Protein AF-A0A3N5MH57-F1 (afdb_monomer)

Mean predicted aligned error: 2.62 Å

Nearest PDB structures (foldseek):
  1pby-assembly1_A  TM=6.442E-01  e=1.528E-02  Paracoccus denitrificans
  1jmx-assembly1_A  TM=5.460E-01  e=3.854E-01  Pseudomonas putida
  7sze-assembly1_A-2  TM=4.007E-01  e=2.661E-01  Microseira wollei
  7szh-assembly1_C  TM=4.059E-01  e=6.204E-01  Microseira wollei
  7szg-assembly1_B-2  TM=4.008E-01  e=1.171E+00  Microseira wollei

Sequence (92 aa):
MLAVTTNGHCGVIKIGMGITHGRIYSTGGKFVKQQIQLAGRVSGSGQALITAVAGPRIAKGKGRFNRSRATGTWSGTGPSGVCTGVWSAVRA

Secondary structure (DSSP, 8-state):
-EEEEEESS--EEE-EEEEETTEEEEEE-EETTEEPEEEEEE-TT-EEEEEEEETTEEEEEEEEE-SSEEEEEEEEEETTEEEEEEEEEE--

Radius of gyration: 12.21 Å; Cα contacts (8 Å, |Δi|>4): 234; chains: 1; bounding box: 30×22×33 Å

Foldseek 3Di:
DWWAWPDDDQGIWDWAWDADPQWIFTPWTAGPNFTKTKTWGADPQFWIWIWIDGPQKIKIWTWGDDPFKIKTKMWMAGPRGITITMDMDGDD

Solvent-accessible surface area (backbone atoms only — not comparable to full-atom values): 4662 Å² total; per-residue (Å²): 63,42,38,38,50,77,42,66,85,77,46,74,43,59,35,37,66,48,74,57,96,42,34,36,36,47,72,37,40,61,50,93,92,23,60,39,46,38,41,38,40,39,47,97,85,19,44,32,45,37,40,39,37,32,79,86,27,43,30,46,32,44,36,38,43,57,99,53,40,31,44,33,42,34,43,30,42,36,96,93,45,66,31,30,29,40,32,37,35,69,71,129

pLDDT: mean 95.62, std 3.15, range [78.94, 98.56]

Structure (mmCIF, N/CA/C/O backbone):
data_AF-A0A3N5MH57-F1
#
_entry.id   AF-A0A3N5MH57-F1
#
loop_
_atom_site.group_PDB
_atom_site.id
_atom_site.type_symbol
_atom_site.label_atom_id
_atom_site.label_alt_id
_atom_site.label_comp_id
_atom_site.label_asym_id
_atom_site.label_entity_id
_atom_site.label_seq_id
_atom_site.pdbx_PDB_ins_code
_atom_site.Cartn_x
_atom_site.Cartn_y
_atom_site.Cartn_z
_atom_site.occupancy
_atom_site.B_iso_or_equiv
_atom_site.auth_seq_id
_atom_site.auth_comp_id
_atom_site.auth_asym_id
_atom_site.auth_atom_id
_atom_site.pdbx_PDB_model_num
ATOM 1 N N . MET A 1 1 ? -3.847 -6.334 3.362 1.00 95.25 1 MET A N 1
ATOM 2 C CA . MET A 1 1 ? -4.031 -5.227 2.397 1.00 95.25 1 MET A CA 1
ATOM 3 C C . MET A 1 1 ? -3.773 -5.748 0.988 1.00 95.25 1 MET A C 1
ATOM 5 O O . MET A 1 1 ? -2.910 -6.602 0.813 1.00 95.25 1 MET A O 1
ATOM 9 N N . LEU A 1 2 ? -4.505 -5.239 0.001 1.00 97.25 2 LEU A N 1
ATOM 10 C CA . LEU A 1 2 ? -4.280 -5.463 -1.422 1.00 97.25 2 LEU A CA 1
ATOM 11 C C . LEU A 1 2 ? -4.001 -4.118 -2.105 1.00 97.25 2 LEU A C 1
ATOM 13 O O . LEU A 1 2 ? -4.842 -3.226 -2.028 1.00 97.25 2 LEU A O 1
ATOM 17 N N . ALA A 1 3 ? -2.847 -3.971 -2.750 1.00 97.38 3 ALA A N 1
ATOM 18 C CA . ALA A 1 3 ? -2.529 -2.831 -3.606 1.00 97.38 3 ALA A CA 1
ATOM 19 C C . ALA A 1 3 ? -2.678 -3.251 -5.072 1.00 97.38 3 ALA A C 1
ATOM 21 O O . ALA A 1 3 ? -2.092 -4.243 -5.497 1.00 97.38 3 ALA A O 1
ATOM 22 N N . VAL A 1 4 ? -3.483 -2.514 -5.828 1.00 98.12 4 VAL A N 1
ATOM 23 C CA . VAL A 1 4 ? -3.788 -2.767 -7.238 1.00 98.12 4 VAL A CA 1
ATOM 24 C C . VAL A 1 4 ? -3.294 -1.577 -8.041 1.00 98.12 4 VAL A C 1
ATOM 26 O O . VAL A 1 4 ? -3.703 -0.445 -7.783 1.00 98.12 4 VAL A O 1
ATOM 29 N N . THR A 1 5 ? -2.398 -1.821 -8.990 1.00 97.44 5 THR A N 1
ATOM 30 C CA . THR A 1 5 ? -1.947 -0.811 -9.948 1.00 97.44 5 THR A CA 1
ATOM 31 C C . THR A 1 5 ? -3.059 -0.494 -10.942 1.00 97.44 5 THR A C 1
ATOM 33 O O . THR A 1 5 ? -3.628 -1.403 -11.538 1.00 97.44 5 THR A O 1
ATOM 36 N N . THR A 1 6 ? -3.352 0.791 -11.130 1.0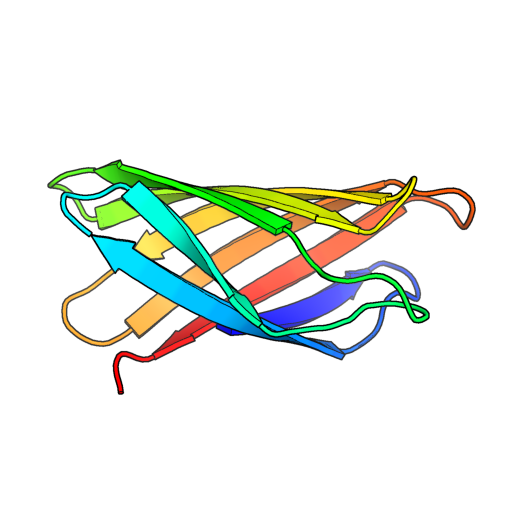0 97.25 6 THR A N 1
ATOM 37 C CA . THR A 1 6 ? -4.262 1.281 -12.181 1.00 97.25 6 THR A CA 1
ATOM 38 C C . THR A 1 6 ? -3.507 1.989 -13.303 1.00 97.25 6 THR A C 1
ATOM 40 O O . THR A 1 6 ? -4.037 2.118 -14.399 1.00 97.25 6 THR A O 1
ATOM 43 N N . ASN A 1 7 ? -2.274 2.438 -13.049 1.00 96.31 7 ASN A N 1
ATOM 44 C CA . ASN A 1 7 ? -1.369 2.981 -14.057 1.00 96.31 7 ASN A CA 1
ATOM 45 C C . ASN A 1 7 ? 0.070 2.509 -13.780 1.00 96.31 7 ASN A C 1
ATOM 47 O O . ASN A 1 7 ? 0.561 2.613 -12.653 1.00 96.31 7 ASN A O 1
ATOM 51 N N . GLY A 1 8 ? 0.731 1.972 -14.805 1.00 93.38 8 GLY A N 1
ATOM 52 C CA . GLY A 1 8 ? 2.030 1.309 -14.714 1.00 93.38 8 GLY A CA 1
ATOM 53 C C . GLY A 1 8 ? 1.914 -0.219 -14.697 1.00 93.38 8 GLY A C 1
ATOM 54 O O . GLY A 1 8 ? 0.856 -0.791 -14.934 1.00 93.38 8 GLY A O 1
ATOM 55 N N . HIS A 1 9 ? 3.025 -0.893 -14.409 1.00 91.75 9 HIS A N 1
ATOM 56 C CA . HIS A 1 9 ? 3.214 -2.334 -14.637 1.00 91.75 9 HIS A CA 1
ATOM 57 C C . HIS A 1 9 ? 3.457 -3.129 -13.339 1.00 91.75 9 HIS A C 1
ATOM 59 O O . HIS A 1 9 ? 3.884 -4.280 -13.375 1.00 91.75 9 HIS A O 1
ATOM 65 N N . CYS A 1 10 ? 3.210 -2.527 -12.171 1.00 91.06 10 CYS A N 1
ATOM 66 C CA . CYS A 1 10 ? 3.495 -3.156 -10.877 1.00 91.06 10 CYS A CA 1
ATOM 67 C C . CYS A 1 10 ? 2.494 -4.264 -10.484 1.00 91.06 10 CYS A C 1
ATOM 69 O O . CYS A 1 10 ? 2.805 -5.087 -9.622 1.00 91.06 10 CYS A O 1
ATOM 71 N N . GLY A 1 11 ? 1.323 -4.323 -11.128 1.00 93.88 11 GLY A N 1
ATOM 72 C CA . GLY A 1 11 ? 0.344 -5.399 -10.966 1.00 93.88 11 GLY A CA 1
ATOM 73 C C . GLY A 1 11 ? -0.434 -5.360 -9.646 1.00 93.88 11 GLY A C 1
ATOM 74 O O . GLY A 1 11 ? -0.822 -4.300 -9.154 1.00 93.88 11 GLY A O 1
ATOM 75 N N . VAL A 1 12 ? -0.713 -6.541 -9.089 1.00 96.56 12 VAL A N 1
ATOM 76 C CA . VAL A 1 12 ? -1.470 -6.707 -7.839 1.00 96.56 12 VAL A CA 1
ATOM 77 C C . VAL A 1 12 ? -0.554 -7.253 -6.751 1.00 96.56 12 VAL A C 1
ATOM 79 O O . VAL A 1 12 ? 0.043 -8.318 -6.897 1.00 96.56 12 VAL A O 1
ATOM 82 N N . ILE A 1 13 ? -0.466 -6.537 -5.632 1.00 95.75 13 ILE A N 1
ATOM 83 C CA . ILE A 1 13 ? 0.487 -6.804 -4.555 1.00 95.75 13 ILE A CA 1
ATOM 84 C C . ILE A 1 13 ? -0.284 -7.044 -3.256 1.00 95.75 13 ILE A C 1
ATOM 86 O O . ILE A 1 13 ? -0.996 -6.171 -2.753 1.00 95.75 13 ILE A O 1
ATOM 90 N N . LYS A 1 14 ? -0.134 -8.243 -2.687 1.00 96.62 14 LYS A N 1
ATOM 91 C CA . LYS A 1 14 ? -0.682 -8.594 -1.370 1.00 96.62 14 LYS A CA 1
ATOM 92 C C . LYS A 1 14 ? 0.315 -8.207 -0.284 1.00 96.62 14 LYS A C 1
ATOM 94 O O . LYS A 1 14 ? 1.471 -8.626 -0.322 1.00 96.62 14 LYS A O 1
ATOM 99 N N . ILE A 1 15 ? -0.146 -7.433 0.694 1.00 96.44 15 ILE A N 1
ATOM 100 C CA . ILE A 1 15 ? 0.689 -6.929 1.785 1.00 96.44 15 ILE A CA 1
ATOM 101 C C . ILE A 1 15 ? 0.017 -7.244 3.120 1.00 96.44 15 ILE A C 1
ATOM 103 O O . ILE A 1 15 ? -1.141 -6.877 3.352 1.00 96.44 15 ILE A O 1
ATOM 107 N N . GLY A 1 16 ? 0.742 -7.926 4.001 1.00 96.31 16 GLY A N 1
ATOM 108 C CA . GLY A 1 16 ? 0.339 -8.122 5.388 1.00 96.31 16 GLY A CA 1
ATOM 109 C C . GLY A 1 16 ? 0.468 -6.803 6.141 1.00 96.31 16 GLY A C 1
ATOM 110 O O . GLY A 1 16 ? 1.521 -6.170 6.102 1.00 96.31 16 GLY A O 1
ATOM 111 N N . MET A 1 17 ? -0.601 -6.372 6.804 1.00 96.00 17 MET A N 1
ATOM 112 C CA . MET A 1 17 ? -0.646 -5.101 7.521 1.00 96.00 17 MET A CA 1
ATOM 113 C C . MET A 1 17 ? -1.313 -5.293 8.878 1.00 96.00 17 MET A C 1
ATOM 115 O O . MET A 1 17 ? -2.401 -5.863 8.943 1.00 96.00 17 MET A O 1
ATOM 119 N N . GLY A 1 18 ? -0.694 -4.744 9.919 1.00 95.88 18 GLY A N 1
ATOM 120 C CA . GLY A 1 18 ? -1.278 -4.578 11.245 1.00 95.88 18 GLY A CA 1
ATOM 121 C C . GLY A 1 18 ? -1.352 -3.105 11.649 1.00 95.88 18 GLY A C 1
ATOM 122 O O . GLY A 1 18 ? -0.659 -2.252 11.085 1.00 95.88 18 GLY A O 1
ATOM 123 N N . ILE A 1 19 ? -2.219 -2.807 12.620 1.00 95.00 19 ILE A N 1
ATOM 124 C CA . ILE A 1 19 ? -2.345 -1.476 13.223 1.00 95.00 19 ILE A CA 1
ATOM 125 C C . ILE A 1 19 ? -2.376 -1.620 14.738 1.00 95.00 19 ILE A C 1
ATOM 127 O O . ILE A 1 19 ? -3.268 -2.275 15.270 1.00 95.00 19 ILE A O 1
ATOM 131 N N . THR A 1 20 ? -1.454 -0.947 15.422 1.00 95.69 20 THR A N 1
ATOM 132 C CA . THR A 1 20 ? -1.401 -0.902 16.889 1.00 95.69 20 THR A CA 1
ATOM 133 C C . THR A 1 20 ? -1.232 0.546 17.333 1.00 95.69 20 THR A C 1
ATOM 135 O O . THR A 1 20 ? -0.326 1.231 16.863 1.00 95.69 20 THR A O 1
ATOM 138 N N . HIS A 1 21 ? -2.118 1.045 18.203 1.00 94.88 21 HIS A N 1
ATOM 139 C CA . HIS A 1 21 ? -2.130 2.448 18.660 1.00 94.88 21 HIS A CA 1
ATOM 140 C C . HIS A 1 21 ? -2.051 3.473 17.508 1.00 94.88 21 HIS A C 1
ATOM 142 O O . HIS A 1 21 ? -1.287 4.438 17.550 1.00 94.88 21 HIS A O 1
ATOM 148 N N . GLY A 1 22 ? -2.789 3.214 16.423 1.00 95.31 22 GLY A N 1
ATOM 149 C CA . GLY A 1 22 ? -2.786 4.055 15.224 1.00 95.31 22 GLY A CA 1
ATOM 150 C C . GLY A 1 22 ? -1.491 4.006 14.407 1.00 95.31 22 GLY A C 1
AT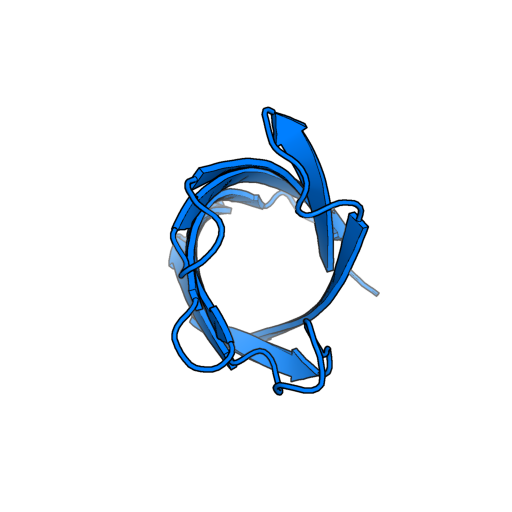OM 151 O O . GLY A 1 22 ? -1.374 4.748 13.441 1.00 95.31 22 GLY A O 1
ATOM 152 N N . ARG A 1 23 ? -0.512 3.156 14.740 1.00 97.62 23 ARG A N 1
ATOM 153 C CA . ARG A 1 23 ? 0.702 2.943 13.938 1.00 97.62 23 ARG A CA 1
ATOM 154 C C . ARG A 1 23 ? 0.532 1.735 13.031 1.00 97.62 23 ARG A C 1
ATOM 156 O O . ARG A 1 23 ? 0.120 0.675 13.489 1.00 97.62 23 ARG A O 1
ATOM 163 N N . ILE A 1 24 ? 0.867 1.911 11.760 1.00 96.94 24 ILE A N 1
ATOM 164 C CA . ILE A 1 24 ? 0.817 0.866 10.736 1.00 96.94 24 ILE A CA 1
ATOM 165 C C . ILE A 1 24 ? 2.171 0.163 10.692 1.00 96.94 24 ILE A C 1
ATOM 167 O O . ILE A 1 24 ? 3.202 0.837 10.671 1.00 96.94 24 ILE A O 1
ATOM 171 N N . TYR A 1 25 ? 2.153 -1.166 10.631 1.00 97.19 25 TYR A N 1
ATOM 172 C CA . TYR A 1 25 ? 3.340 -1.999 10.453 1.00 97.19 25 TYR A CA 1
ATOM 173 C C . TYR A 1 25 ? 3.058 -3.156 9.490 1.00 97.19 25 TYR A C 1
ATOM 175 O O . TYR A 1 25 ? 1.908 -3.568 9.299 1.00 97.19 25 TYR A O 1
ATOM 183 N N . SER A 1 26 ? 4.108 -3.677 8.860 1.00 96.31 26 SER A N 1
ATOM 184 C CA . SER A 1 26 ? 4.021 -4.856 7.996 1.00 96.31 26 SER A CA 1
ATOM 185 C C . SER A 1 26 ? 3.970 -6.136 8.821 1.00 96.31 26 SER A C 1
ATOM 187 O O . SER A 1 26 ? 4.760 -6.320 9.740 1.00 96.31 26 SER A O 1
ATOM 189 N N . THR A 1 27 ? 3.083 -7.050 8.439 1.00 96.81 27 THR A N 1
ATOM 190 C CA . THR A 1 27 ? 3.049 -8.433 8.952 1.00 96.81 27 THR A CA 1
ATOM 191 C C . THR A 1 27 ? 3.495 -9.455 7.906 1.00 96.81 27 THR A C 1
ATOM 193 O O . THR A 1 27 ? 3.601 -10.641 8.197 1.00 96.81 27 THR A O 1
ATOM 196 N N . GLY A 1 28 ? 3.763 -9.011 6.675 1.00 95.44 28 GLY A N 1
ATOM 197 C CA . GLY A 1 28 ? 4.267 -9.856 5.601 1.00 95.44 28 GLY A CA 1
ATOM 198 C C . GLY A 1 28 ? 4.046 -9.248 4.219 1.00 95.44 28 GLY A C 1
ATOM 199 O O . GLY A 1 28 ? 3.5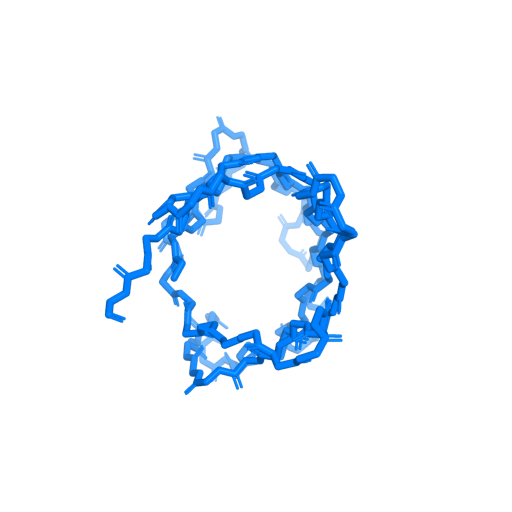71 -8.122 4.073 1.00 95.44 28 GLY A O 1
ATOM 200 N N . GLY A 1 29 ? 4.350 -10.034 3.189 1.00 95.06 29 GLY A N 1
ATOM 201 C CA . GLY A 1 29 ? 4.278 -9.617 1.790 1.00 95.06 29 GLY A CA 1
ATOM 202 C C . GLY A 1 29 ? 5.661 -9.461 1.164 1.00 95.06 29 GLY A C 1
ATOM 203 O O . GLY A 1 29 ? 6.646 -9.133 1.830 1.00 95.06 29 GLY A O 1
ATOM 204 N N . LYS A 1 30 ? 5.735 -9.736 -0.138 1.00 95.38 30 LYS A N 1
ATOM 205 C CA . LYS A 1 30 ? 6.954 -9.605 -0.937 1.00 95.38 30 LYS A CA 1
ATOM 206 C C . LYS A 1 30 ? 6.620 -8.975 -2.282 1.00 95.38 30 LYS A C 1
ATOM 208 O O . LYS A 1 30 ? 5.566 -9.257 -2.847 1.00 95.38 30 LYS A O 1
ATOM 213 N N . PHE A 1 31 ? 7.536 -8.174 -2.810 1.00 93.44 31 PHE A N 1
ATOM 214 C CA . PHE A 1 31 ? 7.472 -7.648 -4.168 1.00 93.44 31 PHE A CA 1
ATOM 215 C C . PHE A 1 31 ? 8.824 -7.844 -4.848 1.00 93.44 31 PHE A C 1
ATOM 217 O O . PHE A 1 31 ? 9.849 -7.423 -4.320 1.00 93.44 31 PHE A O 1
ATOM 224 N N . VAL A 1 32 ? 8.836 -8.529 -5.997 1.00 92.00 32 VAL A N 1
ATOM 225 C CA . VAL A 1 32 ? 10.063 -8.855 -6.753 1.00 92.00 32 VAL A CA 1
ATOM 226 C C . VAL A 1 32 ? 11.151 -9.452 -5.838 1.00 92.00 32 VAL A C 1
ATOM 228 O O . VAL A 1 32 ? 12.269 -8.954 -5.750 1.00 92.00 32 VAL A O 1
ATOM 231 N N . LYS A 1 33 ? 10.790 -10.509 -5.094 1.00 92.56 33 LYS A N 1
ATOM 232 C CA . LYS A 1 33 ? 11.642 -11.227 -4.117 1.00 92.56 33 LYS A CA 1
ATOM 233 C C . LYS A 1 33 ? 12.098 -10.420 -2.886 1.00 92.56 33 LYS A C 1
ATOM 235 O O . LYS A 1 33 ? 12.685 -11.011 -1.987 1.00 92.56 33 LYS A O 1
ATOM 240 N N . GLN A 1 34 ? 11.772 -9.132 -2.783 1.00 95.00 34 GLN A N 1
ATOM 241 C CA . GLN A 1 34 ? 12.090 -8.295 -1.623 1.00 95.00 34 GLN A CA 1
ATOM 242 C C . GLN A 1 34 ? 10.940 -8.290 -0.617 1.00 95.00 34 GLN A C 1
ATOM 244 O O . GLN A 1 34 ? 9.774 -8.241 -1.013 1.00 95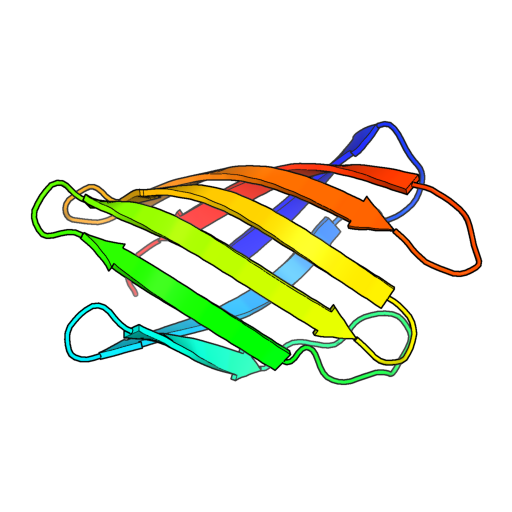.00 34 GLN A O 1
ATOM 249 N N . GLN A 1 35 ? 11.251 -8.334 0.679 1.00 96.81 35 GLN A N 1
ATOM 250 C CA . GLN A 1 35 ? 10.239 -8.153 1.722 1.00 96.81 35 GLN A CA 1
ATOM 251 C C . GLN A 1 35 ? 9.681 -6.730 1.682 1.00 96.81 35 GLN A C 1
ATOM 253 O O . GLN A 1 35 ? 10.420 -5.772 1.451 1.00 96.81 35 GLN A O 1
ATOM 258 N N . ILE A 1 36 ? 8.375 -6.605 1.912 1.00 97.44 36 ILE A N 1
ATOM 259 C CA . ILE A 1 36 ? 7.711 -5.306 1.982 1.00 97.44 36 ILE A CA 1
ATOM 260 C C . ILE A 1 36 ? 7.710 -4.840 3.433 1.00 97.44 36 ILE A C 1
ATOM 262 O O . ILE A 1 36 ? 7.100 -5.474 4.291 1.00 97.44 36 ILE A O 1
ATOM 266 N N . GLN A 1 37 ? 8.353 -3.707 3.680 1.00 97.69 37 GLN A N 1
ATOM 267 C CA . GLN A 1 37 ? 8.274 -2.990 4.945 1.00 97.69 37 GLN A CA 1
ATOM 268 C C . GLN A 1 37 ? 7.176 -1.936 4.845 1.00 97.69 37 GLN A C 1
ATOM 270 O O . GLN A 1 37 ? 7.188 -1.118 3.924 1.00 97.69 37 GLN A O 1
ATOM 275 N N . LEU A 1 38 ? 6.225 -1.954 5.779 1.00 96.81 38 LEU A N 1
ATOM 276 C CA . LEU A 1 38 ? 5.185 -0.933 5.896 1.00 96.81 38 LEU A CA 1
ATOM 277 C C . LEU A 1 38 ? 5.405 -0.101 7.151 1.00 96.81 38 LEU A C 1
ATOM 279 O O . LEU A 1 38 ? 5.602 -0.639 8.237 1.00 96.81 38 LEU A O 1
ATOM 283 N N . ALA A 1 39 ? 5.266 1.210 7.002 1.00 97.62 39 ALA A N 1
ATOM 284 C CA . ALA A 1 39 ? 5.212 2.152 8.105 1.00 97.62 39 ALA A CA 1
ATOM 285 C C . ALA A 1 39 ? 4.142 3.204 7.828 1.00 97.62 39 ALA A C 1
ATOM 287 O O . ALA A 1 39 ? 3.885 3.570 6.681 1.00 97.62 39 ALA A O 1
ATOM 288 N N . GLY A 1 40 ? 3.514 3.727 8.873 1.00 97.25 40 GLY A N 1
ATOM 289 C CA . GLY A 1 40 ? 2.496 4.748 8.691 1.00 97.25 40 GLY A CA 1
ATOM 290 C C . GLY A 1 40 ? 1.688 5.024 9.938 1.00 97.25 40 GLY A C 1
ATOM 291 O O . GLY A 1 40 ? 1.968 4.499 11.019 1.00 97.25 40 GLY A O 1
ATOM 292 N N . ARG A 1 41 ? 0.669 5.862 9.775 1.00 97.56 41 ARG A N 1
ATOM 293 C CA . ARG A 1 41 ? -0.255 6.212 10.847 1.00 97.56 41 ARG A CA 1
ATOM 294 C C . ARG A 1 41 ? -1.692 6.265 10.360 1.00 97.56 41 ARG A C 1
ATOM 296 O O . ARG A 1 41 ? -1.946 6.630 9.214 1.00 97.56 41 ARG A O 1
ATOM 303 N N . VAL A 1 42 ? -2.601 5.941 11.269 1.00 96.94 42 VAL A N 1
ATOM 304 C CA . VAL A 1 42 ? -4.041 6.153 11.166 1.00 96.94 42 VAL A CA 1
ATOM 305 C C . VAL A 1 42 ? -4.444 7.136 12.261 1.00 96.94 42 VAL A C 1
ATOM 307 O O . VAL A 1 42 ? -4.153 6.907 13.435 1.00 96.94 42 VAL A O 1
ATOM 310 N N . SER A 1 43 ? -5.069 8.248 11.882 1.00 96.06 43 SER A N 1
ATOM 311 C CA . SER A 1 43 ? -5.594 9.240 12.823 1.00 96.06 43 SER A CA 1
ATOM 312 C C . SER A 1 43 ? -6.872 8.739 13.507 1.00 96.06 43 SER A C 1
ATOM 314 O O . SER A 1 43 ? -7.518 7.805 13.032 1.00 96.06 43 SER A O 1
ATOM 316 N N . GLY A 1 44 ? -7.308 9.415 14.576 1.00 92.75 44 GLY A N 1
ATOM 317 C CA . GLY A 1 44 ? -8.595 9.121 15.225 1.00 92.75 44 GLY A CA 1
ATOM 318 C C . GLY A 1 44 ? -9.810 9.287 14.300 1.00 92.75 44 GLY A C 1
ATOM 319 O O . GLY A 1 44 ? -10.814 8.607 14.475 1.00 92.75 44 GLY A O 1
ATOM 320 N N . SER A 1 45 ? -9.705 10.122 13.258 1.00 93.69 45 SER A N 1
ATOM 321 C CA . SER A 1 45 ? -10.739 10.270 12.223 1.00 93.69 45 SER A CA 1
ATOM 322 C C . SER A 1 45 ? -10.682 9.183 11.138 1.00 93.69 45 SER A C 1
ATOM 324 O O . SER A 1 45 ? -11.516 9.170 10.228 1.00 93.69 45 SER A O 1
ATOM 326 N N . GLY A 1 46 ? -9.708 8.273 11.218 1.00 95.50 46 GLY A N 1
ATOM 327 C CA . GLY A 1 46 ? -9.492 7.176 10.281 1.00 95.50 46 GLY A CA 1
ATOM 328 C C . GLY A 1 46 ? -8.622 7.537 9.079 1.00 95.50 46 GLY A C 1
ATOM 329 O O . GLY A 1 46 ? -8.379 6.671 8.245 1.00 95.50 46 GLY A O 1
ATOM 330 N N . GLN A 1 47 ? -8.137 8.776 8.942 1.00 97.75 47 GLN A N 1
ATOM 331 C CA . GLN A 1 47 ? -7.233 9.128 7.840 1.00 97.75 47 GLN A CA 1
ATOM 332 C C . GLN A 1 47 ? -5.922 8.358 7.971 1.00 97.75 47 GLN A C 1
ATOM 334 O O . GLN A 1 47 ? -5.351 8.287 9.056 1.00 97.75 47 GLN A O 1
ATOM 339 N N . ALA A 1 48 ? -5.438 7.806 6.864 1.00 97.75 48 ALA A N 1
ATOM 340 C CA . ALA A 1 48 ? -4.238 6.994 6.831 1.00 97.75 48 ALA A CA 1
ATOM 341 C C . ALA A 1 48 ? -3.177 7.570 5.909 1.00 97.75 48 ALA A C 1
ATOM 343 O O . ALA A 1 48 ? -3.459 7.945 4.769 1.00 97.75 48 ALA A O 1
ATOM 344 N N . LEU A 1 49 ? -1.945 7.550 6.403 1.00 98.19 49 LEU A N 1
ATOM 345 C CA . LEU A 1 49 ? -0.733 7.843 5.654 1.00 98.19 49 LEU A CA 1
ATOM 346 C C . LEU A 1 49 ? 0.194 6.640 5.770 1.00 98.19 49 LEU A C 1
ATOM 348 O O . LEU A 1 49 ? 0.486 6.185 6.877 1.00 98.19 49 LEU A O 1
ATOM 352 N N . ILE A 1 50 ? 0.637 6.123 4.630 1.00 98.12 50 ILE A N 1
ATOM 353 C CA . ILE A 1 50 ? 1.341 4.846 4.525 1.00 98.12 50 ILE A CA 1
ATOM 354 C C . ILE A 1 50 ? 2.587 5.041 3.671 1.00 98.12 50 ILE A C 1
ATOM 356 O O . ILE A 1 50 ? 2.565 5.724 2.651 1.00 98.12 50 ILE A O 1
ATOM 360 N N . THR A 1 51 ? 3.688 4.434 4.080 1.00 98.31 51 THR A N 1
ATOM 361 C CA . THR A 1 51 ? 4.889 4.254 3.273 1.00 98.31 51 THR A CA 1
ATOM 362 C C . THR A 1 51 ? 5.178 2.765 3.182 1.00 98.31 51 THR A C 1
ATOM 364 O O . THR A 1 51 ? 5.175 2.077 4.201 1.00 98.31 51 THR A O 1
ATOM 367 N N . ALA A 1 52 ? 5.431 2.284 1.970 1.00 97.56 52 ALA A N 1
ATOM 368 C CA . ALA A 1 52 ? 5.896 0.932 1.709 1.00 97.56 52 ALA A CA 1
ATOM 369 C C . ALA A 1 52 ? 7.290 0.984 1.082 1.00 97.56 52 ALA A C 1
ATOM 371 O O . ALA A 1 52 ? 7.539 1.822 0.214 1.00 97.56 52 ALA A O 1
ATOM 372 N N . VAL A 1 53 ? 8.182 0.090 1.498 1.00 97.81 53 VAL A N 1
ATOM 373 C CA . VAL A 1 53 ? 9.529 -0.048 0.931 1.00 97.81 53 VAL A CA 1
ATOM 374 C C . VAL A 1 53 ? 9.792 -1.512 0.599 1.00 97.81 53 VAL A C 1
ATOM 376 O O . VAL A 1 53 ? 9.507 -2.390 1.411 1.00 97.81 53 VAL A O 1
ATOM 379 N N . ALA A 1 54 ? 10.328 -1.775 -0.592 1.00 96.62 54 ALA A N 1
ATOM 380 C CA . ALA A 1 54 ? 10.725 -3.105 -1.051 1.00 96.62 54 ALA A CA 1
ATOM 381 C C . ALA A 1 54 ? 12.029 -3.017 -1.866 1.00 96.62 54 ALA A C 1
ATOM 383 O O . ALA A 1 54 ? 12.019 -2.814 -3.087 1.00 96.62 54 ALA A O 1
ATOM 384 N N . GLY A 1 55 ? 13.169 -3.141 -1.180 1.00 94.62 55 GLY A N 1
ATOM 385 C CA . GLY A 1 55 ? 14.487 -2.871 -1.763 1.00 94.62 55 GLY A CA 1
ATOM 386 C C . GLY A 1 55 ? 14.579 -1.419 -2.265 1.00 94.62 55 GLY A C 1
ATOM 387 O O . GLY A 1 55 ? 14.257 -0.512 -1.502 1.00 94.62 55 GLY A O 1
ATOM 388 N N . PRO A 1 56 ? 14.939 -1.167 -3.540 1.00 94.69 56 PRO A N 1
ATOM 389 C CA . PRO A 1 56 ? 15.051 0.190 -4.094 1.00 94.69 56 PRO A CA 1
ATOM 390 C C . PRO A 1 56 ? 13.697 0.837 -4.444 1.00 94.69 56 PRO A C 1
ATOM 392 O O . PRO A 1 56 ? 13.658 1.884 -5.082 1.00 94.69 56 PRO A O 1
ATOM 395 N N . ARG A 1 57 ? 12.573 0.188 -4.115 1.00 95.94 57 ARG A N 1
ATOM 396 C CA . ARG A 1 57 ? 11.224 0.627 -4.493 1.00 95.94 57 ARG A CA 1
ATOM 397 C C . ARG A 1 57 ? 10.530 1.237 -3.292 1.00 95.94 57 ARG A C 1
ATOM 399 O O . ARG A 1 57 ? 10.483 0.609 -2.235 1.00 95.94 57 ARG A O 1
ATOM 406 N N . ILE A 1 58 ? 9.958 2.420 -3.468 1.00 97.19 58 ILE A N 1
ATOM 407 C CA . ILE A 1 58 ? 9.279 3.163 -2.406 1.00 97.19 58 ILE A CA 1
ATOM 408 C C . ILE A 1 58 ? 7.893 3.548 -2.903 1.00 97.19 58 ILE A C 1
ATOM 410 O O . ILE A 1 58 ? 7.760 4.092 -3.994 1.00 97.19 58 ILE A O 1
ATOM 414 N N . ALA A 1 59 ? 6.865 3.309 -2.094 1.00 97.81 59 ALA A N 1
ATOM 415 C CA . ALA A 1 59 ? 5.508 3.760 -2.363 1.00 97.81 59 ALA A CA 1
ATOM 416 C C . ALA A 1 59 ? 4.942 4.568 -1.196 1.00 97.81 59 ALA A C 1
ATOM 418 O O . ALA A 1 59 ? 5.218 4.297 -0.027 1.00 97.81 59 ALA A O 1
ATOM 419 N N . LYS A 1 60 ? 4.128 5.567 -1.525 1.00 98.38 60 LYS A N 1
ATOM 420 C CA . LYS A 1 60 ? 3.381 6.404 -0.591 1.00 98.38 60 LYS A CA 1
ATOM 421 C C . LYS A 1 60 ? 1.897 6.181 -0.830 1.00 98.38 60 LYS A C 1
ATOM 423 O O . LYS A 1 60 ? 1.411 6.339 -1.946 1.00 98.38 60 LYS 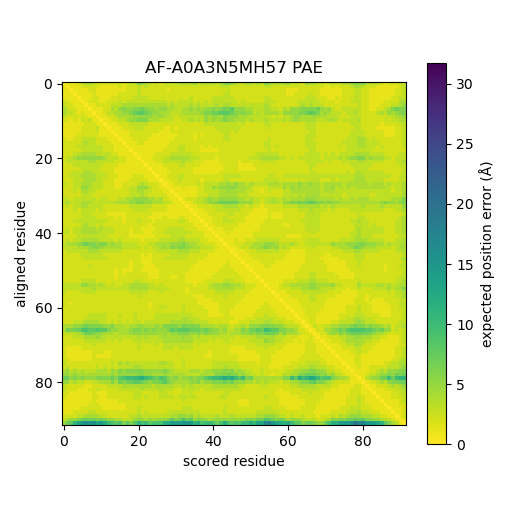A O 1
ATOM 428 N N . GLY A 1 61 ? 1.191 5.805 0.226 1.00 97.94 61 GLY A N 1
ATOM 429 C CA . GLY A 1 61 ? -0.247 5.593 0.236 1.00 97.94 61 GLY A CA 1
ATOM 430 C C . GLY A 1 61 ? -0.948 6.629 1.102 1.00 97.94 61 GLY A C 1
ATOM 431 O O . GLY A 1 61 ? -0.451 7.011 2.163 1.00 97.94 61 GLY A O 1
ATOM 432 N N . LYS A 1 62 ? -2.126 7.060 0.663 1.00 98.44 62 LYS A N 1
ATOM 433 C CA . LYS A 1 62 ? -3.067 7.844 1.465 1.00 98.44 62 LYS A CA 1
ATOM 434 C C . LYS A 1 62 ? -4.437 7.197 1.374 1.00 98.44 62 LYS A C 1
ATOM 436 O O . LYS A 1 62 ? -4.763 6.605 0.349 1.00 98.44 62 LYS A O 1
ATOM 441 N N . GLY A 1 63 ? -5.241 7.285 2.422 1.00 97.75 63 GLY A N 1
ATOM 442 C CA . GLY A 1 63 ? -6.592 6.736 2.392 1.00 97.75 63 GLY A CA 1
ATOM 443 C C . GLY A 1 63 ? -7.332 6.919 3.698 1.00 97.75 63 GLY A C 1
ATOM 444 O O . GLY A 1 63 ? -6.972 7.769 4.514 1.00 97.75 63 GLY A O 1
ATOM 445 N N . ARG A 1 64 ? -8.373 6.115 3.899 1.00 97.38 64 ARG A N 1
ATOM 446 C CA . ARG A 1 64 ? -9.192 6.181 5.104 1.00 97.38 64 ARG A CA 1
ATOM 447 C C . ARG A 1 64 ? -9.635 4.801 5.568 1.00 97.38 64 ARG A C 1
ATOM 449 O O . ARG A 1 64 ? -10.083 3.985 4.768 1.00 97.38 64 ARG A O 1
ATOM 456 N N . PHE A 1 65 ? -9.539 4.580 6.872 1.00 95.00 65 PHE A N 1
ATOM 457 C CA . PHE A 1 65 ? -10.127 3.466 7.598 1.00 95.00 65 PHE A CA 1
ATOM 458 C C . PHE A 1 65 ? -11.521 3.854 8.083 1.00 95.00 65 PHE A C 1
ATOM 460 O O . PHE A 1 65 ? -11.724 4.921 8.663 1.00 95.00 65 PHE A O 1
ATOM 467 N N . ASN A 1 66 ? -12.474 2.959 7.865 1.00 91.75 66 ASN A N 1
ATOM 468 C CA . ASN A 1 66 ? -13.711 2.887 8.625 1.00 91.75 66 ASN A CA 1
ATOM 469 C C . ASN A 1 66 ? -13.609 1.721 9.632 1.00 91.75 66 ASN A C 1
ATOM 471 O O . ASN A 1 66 ? -12.527 1.169 9.845 1.00 91.75 66 ASN A O 1
ATOM 475 N N . ARG A 1 67 ? -14.718 1.352 10.286 1.00 86.19 67 ARG A N 1
ATOM 476 C CA . ARG A 1 67 ? -14.714 0.329 11.350 1.00 86.19 67 ARG A CA 1
ATOM 477 C C . ARG A 1 67 ? -14.111 -1.016 10.912 1.00 86.19 67 ARG A C 1
ATOM 479 O O . ARG A 1 67 ? -13.377 -1.627 11.692 1.00 86.19 67 ARG A O 1
ATOM 486 N N . SER A 1 68 ? -14.387 -1.468 9.688 1.00 90.69 68 SER A N 1
ATOM 487 C CA . SER A 1 68 ? -14.031 -2.819 9.221 1.00 90.69 68 SER A CA 1
ATOM 488 C C . SER A 1 68 ? -13.208 -2.858 7.935 1.00 90.69 68 SER A C 1
ATOM 490 O O . SER A 1 68 ? -12.674 -3.908 7.580 1.00 90.69 68 SER A O 1
ATOM 492 N N . ARG A 1 69 ? -13.087 -1.742 7.216 1.00 94.88 69 ARG A N 1
ATOM 493 C CA . ARG A 1 69 ? -12.431 -1.665 5.910 1.00 94.88 69 ARG A CA 1
ATOM 494 C C . ARG A 1 69 ? -11.630 -0.382 5.776 1.00 94.88 69 ARG A C 1
ATOM 496 O O . ARG A 1 69 ? -11.866 0.603 6.469 1.00 94.88 69 ARG A O 1
ATOM 503 N N . ALA A 1 70 ? -10.709 -0.380 4.831 1.00 95.88 70 ALA A N 1
ATOM 504 C CA . ALA A 1 70 ? -9.992 0.805 4.419 1.00 95.88 70 ALA A CA 1
ATOM 505 C C . ALA A 1 70 ? -9.745 0.789 2.925 1.00 95.88 70 ALA A C 1
ATOM 507 O O . ALA A 1 70 ? -9.580 -0.275 2.328 1.00 95.88 70 ALA A O 1
ATOM 508 N N . THR A 1 71 ? -9.715 1.977 2.341 1.00 97.69 71 THR A N 1
ATOM 509 C CA . THR A 1 71 ? -9.379 2.172 0.934 1.00 97.69 71 THR A CA 1
ATOM 510 C C . THR A 1 71 ? -8.579 3.451 0.762 1.00 97.69 71 THR A C 1
ATOM 512 O O . THR A 1 71 ? -8.610 4.345 1.615 1.00 97.69 71 THR A O 1
ATOM 515 N N . GLY A 1 72 ? -7.848 3.538 -0.339 1.00 98.12 72 GLY A N 1
ATOM 516 C CA . GLY A 1 72 ? -7.106 4.734 -0.681 1.00 98.12 72 GLY A CA 1
ATOM 517 C C . GLY A 1 72 ? -6.349 4.601 -1.986 1.00 98.12 72 GLY A C 1
ATOM 518 O O . GLY A 1 72 ? -6.498 3.620 -2.713 1.00 98.12 72 GLY A O 1
ATOM 519 N N . THR A 1 73 ? -5.513 5.592 -2.258 1.00 98.56 73 THR A N 1
ATOM 520 C CA . THR A 1 73 ? -4.629 5.627 -3.419 1.00 98.56 73 THR A CA 1
ATOM 521 C C . THR A 1 73 ? -3.182 5.470 -2.988 1.00 98.56 73 THR A C 1
ATOM 523 O O . THR A 1 73 ? -2.815 5.713 -1.833 1.00 98.56 73 THR A O 1
ATOM 526 N N . TRP A 1 74 ? -2.347 5.033 -3.919 1.00 98.31 74 TRP A N 1
ATOM 527 C CA . TRP A 1 74 ? -0.911 4.971 -3.731 1.00 98.31 74 TRP A CA 1
ATOM 528 C C . TRP A 1 74 ? -0.174 5.384 -5.003 1.00 98.31 74 TRP A C 1
ATOM 530 O O . TRP A 1 74 ? -0.681 5.245 -6.116 1.00 98.31 74 TRP A O 1
ATOM 540 N N . SER A 1 75 ? 1.037 5.890 -4.811 1.00 98.12 75 SER A N 1
ATOM 541 C CA . SER A 1 75 ? 2.009 6.160 -5.865 1.00 98.12 75 SER A CA 1
ATOM 542 C C . SER A 1 75 ? 3.356 5.618 -5.420 1.00 98.12 75 SER A C 1
ATOM 544 O O . SER A 1 75 ? 3.742 5.803 -4.264 1.00 98.12 75 SER A O 1
ATOM 546 N N . GLY A 1 76 ? 4.046 4.906 -6.300 1.00 96.81 76 GLY A N 1
ATOM 547 C CA . GLY A 1 76 ? 5.337 4.313 -6.011 1.00 96.81 76 GLY A CA 1
ATOM 548 C C . GLY A 1 76 ? 6.317 4.460 -7.155 1.00 96.81 76 GLY A C 1
ATOM 549 O O . GLY A 1 76 ? 5.937 4.486 -8.320 1.00 96.81 76 GLY A O 1
ATOM 550 N N . THR A 1 77 ? 7.587 4.520 -6.786 1.00 96.69 77 THR A N 1
ATOM 551 C CA . THR A 1 77 ? 8.715 4.713 -7.688 1.00 96.69 77 THR A CA 1
ATOM 552 C C . THR A 1 77 ? 9.729 3.603 -7.460 1.00 96.69 77 THR A C 1
ATOM 554 O O . THR A 1 77 ? 9.967 3.175 -6.326 1.00 96.69 77 THR A O 1
ATOM 557 N N . GLY A 1 78 ? 10.342 3.136 -8.541 1.00 92.00 78 GLY A N 1
ATOM 558 C CA . GLY A 1 78 ? 11.439 2.183 -8.503 1.00 92.00 78 GLY A CA 1
ATOM 559 C C . GLY A 1 78 ? 12.238 2.174 -9.805 1.00 92.00 78 GLY A C 1
ATOM 560 O O . GLY A 1 78 ? 11.960 2.970 -10.699 1.00 92.00 78 GLY A O 1
ATOM 561 N N . PRO A 1 79 ? 13.197 1.242 -9.947 1.00 90.38 79 PRO A N 1
ATOM 562 C CA . PRO A 1 79 ? 14.067 1.174 -11.125 1.00 90.38 79 PRO A CA 1
ATOM 563 C C . PRO A 1 79 ? 13.326 1.014 -12.458 1.00 90.38 79 PRO A C 1
ATOM 565 O O . PRO A 1 79 ? 13.831 1.416 -13.495 1.00 90.38 79 PRO A O 1
ATOM 568 N N . SER A 1 80 ?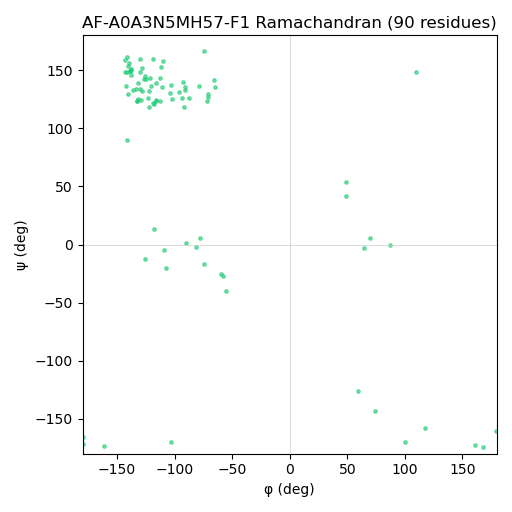 12.130 0.423 -12.435 1.00 84.44 80 SER A N 1
ATOM 569 C CA . SER A 1 80 ? 11.312 0.198 -13.626 1.00 84.44 80 SER A CA 1
ATOM 570 C C . SER A 1 80 ? 10.345 1.349 -13.938 1.00 84.44 80 SER A C 1
ATOM 572 O O . SER A 1 80 ? 9.588 1.262 -14.899 1.00 84.44 80 SER A O 1
ATOM 574 N N . GLY A 1 81 ? 10.357 2.426 -13.145 1.00 92.56 81 GLY A N 1
ATOM 575 C CA . GLY A 1 81 ? 9.526 3.614 -13.336 1.00 92.56 81 GLY A CA 1
ATOM 576 C C . GLY A 1 81 ? 8.547 3.870 -12.191 1.00 92.56 81 GLY A C 1
ATOM 577 O O . GLY A 1 81 ? 8.746 3.432 -11.053 1.00 92.56 81 GLY A O 1
ATOM 578 N N . VAL A 1 82 ? 7.491 4.621 -12.505 1.00 96.12 82 VAL A N 1
ATOM 579 C CA . VAL A 1 82 ? 6.437 5.017 -11.563 1.00 96.12 82 VAL A CA 1
ATOM 580 C C . VAL A 1 82 ? 5.193 4.162 -11.794 1.00 96.12 82 VAL A C 1
ATOM 582 O O . VAL A 1 82 ? 4.786 3.933 -12.930 1.00 96.12 82 VAL A O 1
ATOM 585 N N . CYS A 1 83 ? 4.577 3.710 -10.707 1.00 96.75 83 CYS A N 1
ATOM 586 C CA . CYS A 1 83 ? 3.274 3.058 -10.712 1.00 96.75 83 CYS A CA 1
ATOM 587 C C . CYS A 1 83 ? 2.337 3.787 -9.757 1.00 96.75 83 CYS A C 1
ATOM 589 O O . CYS A 1 83 ? 2.738 4.184 -8.662 1.00 96.75 83 CYS A O 1
ATOM 591 N N . THR A 1 84 ? 1.069 3.896 -10.126 1.00 98.06 84 THR A N 1
ATOM 592 C CA . THR A 1 84 ? 0.022 4.413 -9.247 1.00 98.06 84 THR A CA 1
ATOM 593 C C . THR A 1 84 ? -1.167 3.470 -9.224 1.00 98.06 84 THR A C 1
ATOM 595 O O . THR A 1 84 ? -1.342 2.607 -10.092 1.00 98.06 84 THR A O 1
ATOM 598 N N . GLY A 1 85 ? -1.978 3.585 -8.183 1.00 98.19 85 GLY A N 1
ATOM 599 C CA . GLY A 1 85 ? -3.105 2.692 -8.031 1.00 98.19 85 GLY A CA 1
ATOM 600 C C . GLY A 1 85 ? -3.946 2.950 -6.805 1.00 98.19 85 GLY A C 1
ATOM 601 O O . GLY A 1 85 ? -3.828 3.972 -6.124 1.00 98.19 85 GLY A O 1
ATOM 602 N N . VAL A 1 86 ? -4.784 1.964 -6.516 1.00 98.56 86 VAL A N 1
ATOM 603 C CA . VAL A 1 86 ? -5.640 1.926 -5.336 1.00 98.56 86 VAL A CA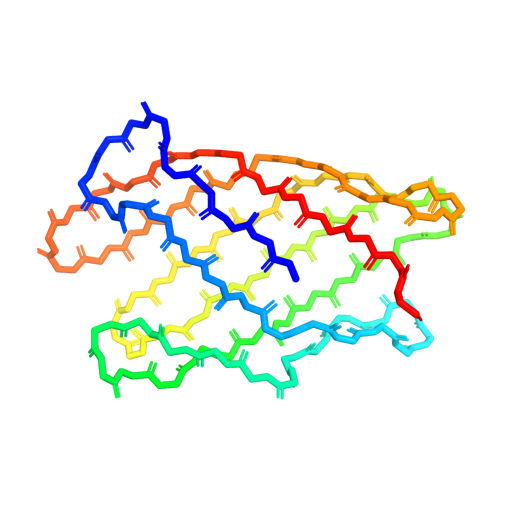 1
ATOM 604 C C . VAL A 1 86 ? -5.177 0.832 -4.393 1.00 98.56 86 VAL A C 1
ATOM 606 O O . VAL A 1 86 ? -4.575 -0.160 -4.801 1.00 98.56 86 VAL A O 1
ATOM 609 N N . TRP A 1 87 ? -5.440 1.003 -3.109 1.00 98.25 87 TRP A N 1
ATOM 610 C CA . TRP A 1 87 ? -5.240 -0.044 -2.123 1.00 98.25 87 TRP A CA 1
ATOM 611 C C . TRP A 1 87 ? -6.503 -0.226 -1.297 1.00 98.25 87 TRP A C 1
ATOM 613 O O . TRP A 1 87 ? -7.289 0.702 -1.110 1.00 98.25 87 TRP A O 1
ATOM 623 N N . SER A 1 88 ? -6.692 -1.440 -0.796 1.00 97.69 88 SER A N 1
ATOM 624 C CA . SER A 1 88 ? -7.773 -1.778 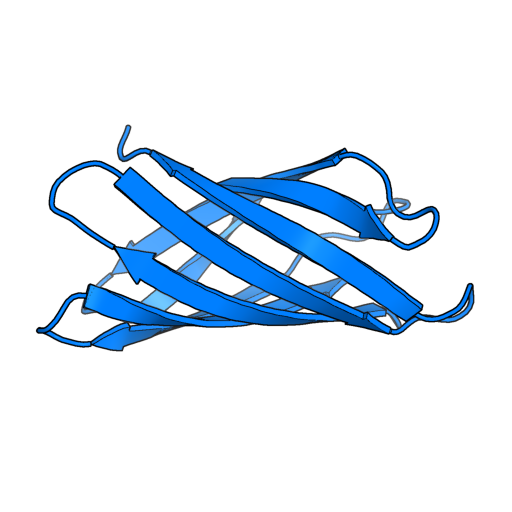0.118 1.00 97.69 88 SER A CA 1
ATOM 625 C C . SER A 1 88 ? -7.283 -2.680 1.244 1.00 97.69 88 SER A C 1
ATOM 627 O O . SER A 1 88 ? -6.321 -3.441 1.108 1.00 97.69 88 SER A O 1
ATOM 629 N N . ALA A 1 89 ? -7.929 -2.593 2.397 1.00 96.56 89 ALA A N 1
ATOM 630 C CA . ALA A 1 89 ? -7.705 -3.494 3.513 1.00 96.56 89 ALA A CA 1
ATOM 631 C C . ALA A 1 89 ? -9.031 -3.818 4.192 1.00 96.56 89 ALA A C 1
ATOM 633 O O . ALA A 1 89 ? -9.937 -2.990 4.242 1.00 96.56 89 ALA A O 1
ATOM 634 N N . VAL A 1 90 ? -9.122 -5.024 4.731 1.00 94.88 90 VAL A N 1
ATOM 635 C CA . VAL A 1 90 ? -10.235 -5.473 5.561 1.00 94.88 90 VAL A CA 1
ATOM 636 C C . VAL A 1 90 ? -9.669 -5.887 6.909 1.00 94.88 90 VAL A C 1
ATOM 638 O O . VAL A 1 90 ? -8.546 -6.394 6.974 1.00 94.88 90 VAL A O 1
ATOM 641 N N . 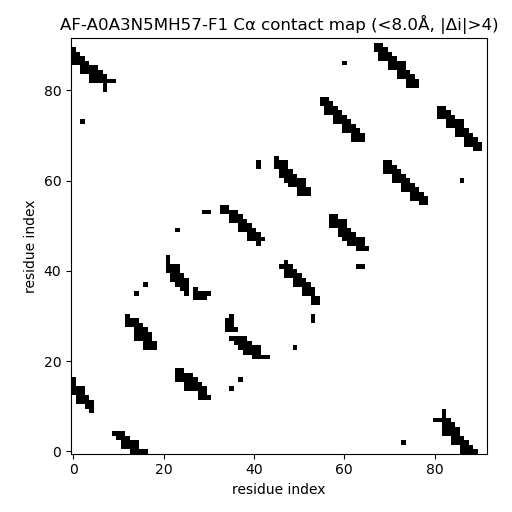ARG A 1 91 ? -10.413 -5.611 7.976 1.00 89.06 91 ARG A N 1
ATOM 642 C CA . ARG A 1 91 ? -10.127 -6.158 9.299 1.00 89.06 91 ARG A CA 1
ATOM 643 C C . ARG A 1 91 ? -10.486 -7.645 9.254 1.00 89.06 91 ARG A C 1
ATOM 645 O O . ARG A 1 91 ? -11.604 -7.971 8.858 1.00 89.06 91 ARG A O 1
ATOM 652 N N . ALA A 1 92 ? -9.517 -8.490 9.584 1.00 78.94 92 ALA A N 1
ATOM 653 C CA . ALA A 1 92 ? -9.708 -9.917 9.808 1.00 78.94 92 ALA A CA 1
ATOM 654 C C . ALA A 1 92 ? -9.830 -10.175 11.311 1.00 78.94 92 ALA A C 1
ATOM 656 O O . ALA A 1 92 ? -9.262 -9.354 12.075 1.00 78.94 92 ALA A O 1
#